Protein AF-A0AAU4EF78-F1 (afdb_monomer)

Radius of gyration: 14.98 Å; Cα contacts (8 Å, |Δi|>4): 174; chains: 1; bounding box: 31×34×49 Å

Secondary structure (DSSP, 8-state):
---------S--PPEEETTEEEPP-PPP--TT--EEEEEEEETTTEEEEEEEETTEEEEEEEETTEEEEEE--S---EE-TT--EES-----

Structure (mmCIF, N/CA/C/O backbone):
data_AF-A0AAU4EF78-F1
#
_entry.id   AF-A0AAU4EF78-F1
#
loop_
_atom_site.group_PDB
_atom_site.id
_atom_site.type_symbol
_atom_site.label_atom_id
_atom_site.label_alt_id
_atom_site.label_comp_id
_atom_site.label_asym_id
_atom_site.label_entity_id
_atom_site.label_seq_id
_atom_site.pdbx_PDB_ins_code
_atom_site.Cartn_x
_atom_site.Cartn_y
_atom_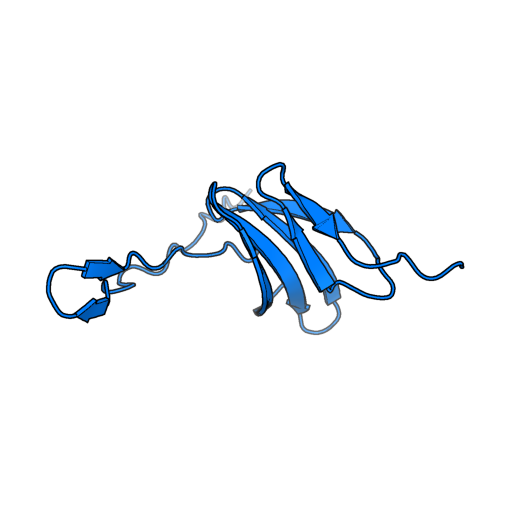site.Cartn_z
_atom_site.occupancy
_atom_site.B_iso_or_equiv
_atom_site.auth_seq_id
_atom_site.auth_comp_id
_atom_site.auth_asym_id
_atom_site.auth_atom_id
_atom_site.pdbx_PDB_model_num
ATOM 1 N N . MET A 1 1 ? 17.621 -19.576 -3.830 1.00 34.16 1 MET A N 1
ATOM 2 C CA . MET A 1 1 ? 16.294 -19.025 -3.480 1.00 34.16 1 MET A CA 1
ATOM 3 C C . MET A 1 1 ? 16.372 -18.508 -2.056 1.00 34.16 1 MET A C 1
ATOM 5 O O . MET A 1 1 ? 16.381 -19.317 -1.141 1.00 34.16 1 MET A O 1
ATOM 9 N N . ALA A 1 2 ? 16.535 -17.199 -1.865 1.00 33.94 2 ALA A N 1
ATOM 10 C CA . ALA A 1 2 ? 16.499 -16.594 -0.537 1.00 33.94 2 ALA A CA 1
ATOM 11 C C . ALA A 1 2 ? 15.077 -16.079 -0.290 1.00 33.94 2 ALA A C 1
ATOM 13 O O . ALA A 1 2 ? 14.610 -15.195 -1.004 1.00 33.94 2 ALA A O 1
ATOM 14 N N . ALA A 1 3 ? 14.380 -16.675 0.675 1.00 39.28 3 ALA A N 1
ATOM 15 C CA . ALA A 1 3 ? 13.137 -16.131 1.198 1.00 39.28 3 ALA A CA 1
ATOM 16 C C . ALA A 1 3 ? 13.489 -14.909 2.059 1.00 39.28 3 ALA A C 1
ATOM 18 O O . ALA A 1 3 ? 14.109 -15.051 3.112 1.00 39.28 3 ALA A O 1
ATOM 19 N N . LEU A 1 4 ? 13.146 -13.708 1.593 1.00 37.50 4 LEU A N 1
ATOM 20 C CA . LEU A 1 4 ? 13.245 -12.485 2.385 1.00 37.50 4 LEU A CA 1
ATOM 21 C C . LEU A 1 4 ? 11.937 -12.311 3.157 1.00 37.50 4 LEU A C 1
ATOM 23 O O . LEU A 1 4 ? 10.912 -11.932 2.595 1.00 37.50 4 LEU A O 1
ATOM 27 N N . GLY A 1 5 ? 11.983 -12.646 4.446 1.00 33.19 5 GLY A N 1
ATOM 28 C CA . GLY A 1 5 ? 10.925 -12.331 5.395 1.00 33.19 5 GLY A CA 1
ATOM 29 C C . GLY A 1 5 ? 10.824 -10.821 5.584 1.00 33.19 5 GLY A C 1
ATOM 30 O O . GLY A 1 5 ? 11.832 -10.143 5.783 1.00 33.19 5 GLY A O 1
ATOM 31 N N . ALA A 1 6 ? 9.601 -10.304 5.507 1.00 48.88 6 ALA A N 1
ATOM 32 C CA . ALA A 1 6 ? 9.278 -8.928 5.840 1.00 48.88 6 ALA A CA 1
ATOM 33 C C . ALA A 1 6 ? 9.758 -8.619 7.267 1.00 48.88 6 ALA A C 1
ATOM 35 O O . ALA A 1 6 ? 9.280 -9.216 8.233 1.00 48.88 6 ALA A O 1
ATOM 36 N N . ALA A 1 7 ? 10.711 -7.699 7.409 1.00 39.53 7 ALA A N 1
ATOM 37 C CA . ALA A 1 7 ? 11.096 -7.186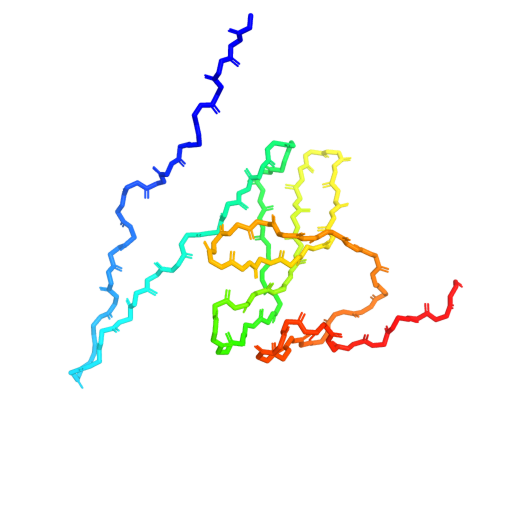 8.713 1.00 39.53 7 ALA A CA 1
ATOM 38 C C . ALA A 1 7 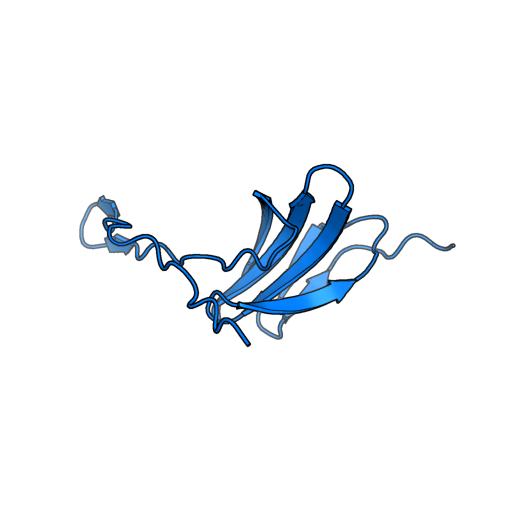? 9.985 -6.249 9.211 1.00 39.53 7 ALA A C 1
ATOM 40 O O . ALA A 1 7 ? 9.950 -5.064 8.888 1.00 39.53 7 ALA A O 1
ATOM 41 N N . LEU A 1 8 ? 9.043 -6.810 9.970 1.00 45.53 8 LEU A N 1
ATOM 42 C CA . LEU A 1 8 ? 8.150 -6.054 10.843 1.00 45.53 8 LEU A CA 1
ATOM 43 C C . LEU A 1 8 ? 9.026 -5.274 11.826 1.00 45.53 8 LEU A C 1
ATOM 45 O O . LEU A 1 8 ? 9.805 -5.891 12.547 1.00 45.53 8 LEU A O 1
ATOM 49 N N . VAL A 1 9 ? 8.916 -3.945 11.865 1.00 44.12 9 VAL A N 1
ATOM 50 C CA . VAL A 1 9 ? 9.547 -3.148 12.925 1.00 44.12 9 VAL A CA 1
ATOM 51 C C . VAL A 1 9 ? 8.824 -3.478 14.237 1.00 44.12 9 VAL A C 1
ATOM 53 O O . VAL A 1 9 ? 7.649 -3.126 14.377 1.00 44.12 9 VAL A O 1
ATOM 56 N N . PRO A 1 10 ? 9.460 -4.162 15.205 1.00 38.12 10 PRO A N 1
ATOM 57 C CA . PRO A 1 10 ? 8.846 -4.411 16.498 1.00 38.12 10 PRO A CA 1
ATOM 58 C C . PRO A 1 10 ? 8.930 -3.110 17.302 1.00 38.12 10 PRO A C 1
ATOM 60 O O . PRO A 1 10 ? 10.029 -2.614 17.538 1.00 38.12 10 PRO A O 1
ATOM 63 N N . GLY A 1 11 ? 7.793 -2.557 17.734 1.00 46.28 11 GLY A N 1
ATOM 64 C CA . GLY A 1 11 ? 7.797 -1.474 18.729 1.00 46.28 11 GLY A CA 1
ATOM 65 C C . GLY A 1 11 ? 7.057 -0.188 18.375 1.00 46.28 11 GLY A C 1
ATOM 66 O O . GLY A 1 11 ? 7.379 0.850 18.945 1.00 46.28 11 GLY A O 1
ATOM 67 N N . ALA A 1 12 ? 6.054 -0.216 17.496 1.00 55.88 12 ALA A N 1
ATOM 68 C CA . ALA A 1 12 ? 5.156 0.926 17.360 1.00 55.88 12 ALA A CA 1
ATOM 69 C C . ALA A 1 12 ? 4.307 1.059 18.646 1.00 55.88 12 ALA A C 1
ATOM 71 O O . ALA A 1 12 ? 3.289 0.385 18.810 1.00 55.88 12 ALA A O 1
ATOM 72 N N . GLN A 1 13 ? 4.790 1.838 19.619 1.00 57.66 13 GLN A N 1
ATOM 73 C CA . GLN A 1 13 ? 4.121 2.005 20.909 1.00 57.66 13 GLN A CA 1
ATOM 74 C C . GLN A 1 13 ? 2.821 2.798 20.717 1.00 57.66 13 GLN A C 1
ATOM 76 O O . GLN A 1 13 ? 2.845 3.853 20.081 1.00 57.66 13 GLN A O 1
ATOM 81 N N . PRO A 1 14 ? 1.686 2.325 21.256 1.00 60.88 14 PRO A N 1
ATOM 82 C CA . PRO A 1 14 ? 0.435 3.054 21.149 1.00 60.88 14 PRO A CA 1
ATOM 83 C C . PRO A 1 14 ? 0.518 4.388 21.900 1.00 60.88 14 PRO A C 1
ATOM 85 O O . PRO A 1 14 ? 0.988 4.445 23.038 1.00 60.88 14 PRO A O 1
ATOM 88 N N . ALA A 1 15 ? 0.047 5.463 21.269 1.00 60.94 15 ALA A N 1
ATOM 89 C CA . ALA A 1 15 ? -0.101 6.755 21.930 1.00 60.94 15 ALA A CA 1
ATOM 90 C C . ALA A 1 15 ? -1.372 6.739 22.791 1.00 60.94 15 ALA A C 1
ATOM 92 O O . ALA A 1 15 ? -2.424 6.273 22.344 1.00 60.94 15 ALA A O 1
ATOM 93 N N . VAL A 1 16 ? -1.281 7.248 24.022 1.00 62.28 16 VAL A N 1
ATOM 94 C CA . VAL A 1 16 ? -2.392 7.253 24.986 1.00 62.28 16 VAL A CA 1
ATOM 95 C C . VAL A 1 16 ? -2.716 8.675 25.438 1.00 62.28 16 VAL A C 1
ATOM 97 O O . VAL A 1 16 ? -1.832 9.426 25.844 1.00 62.28 16 VAL A O 1
ATOM 100 N N . ALA A 1 17 ? -3.995 9.044 25.382 1.00 59.28 17 ALA A N 1
ATOM 101 C CA . ALA A 1 17 ? -4.519 10.289 25.943 1.00 59.28 17 ALA A CA 1
ATOM 102 C C . ALA A 1 17 ? -5.967 10.067 26.404 1.00 59.28 17 ALA A C 1
ATOM 104 O O . ALA A 1 17 ? -6.767 9.529 25.646 1.00 59.28 17 ALA A O 1
ATOM 105 N N . ALA A 1 18 ? -6.293 10.452 27.646 1.00 58.66 18 ALA A N 1
ATOM 106 C CA . ALA A 1 18 ? -7.652 10.486 28.217 1.00 58.66 18 ALA A CA 1
ATOM 107 C C . ALA A 1 18 ? -8.590 9.323 27.796 1.00 58.66 18 ALA A C 1
ATOM 109 O O . ALA A 1 18 ? -9.669 9.546 27.255 1.00 58.66 18 ALA A O 1
ATOM 110 N N . GLY A 1 19 ? -8.172 8.070 28.020 1.00 71.75 19 GLY A N 1
ATOM 111 C CA . GLY A 1 19 ? -8.992 6.879 27.734 1.00 71.75 19 GLY A CA 1
ATOM 112 C C . GLY A 1 19 ? -9.029 6.437 26.265 1.00 71.75 19 GLY A C 1
ATOM 113 O O . GLY A 1 19 ? -9.609 5.398 25.963 1.00 71.75 19 GLY A O 1
ATOM 114 N N . CYS A 1 20 ? -8.374 7.166 25.362 1.00 69.25 20 CYS A N 1
ATOM 115 C CA . CYS A 1 20 ? -8.190 6.770 23.970 1.00 69.25 20 CYS A CA 1
ATOM 116 C C . CYS A 1 20 ? -6.812 6.124 23.791 1.00 69.25 20 CYS A C 1
ATOM 118 O O . CYS A 1 20 ? -5.792 6.678 24.213 1.00 69.25 20 CYS A O 1
ATOM 120 N N . THR A 1 21 ? -6.788 4.951 23.156 1.00 73.81 21 THR A N 1
ATOM 121 C CA . THR A 1 21 ? -5.557 4.252 22.764 1.00 73.81 21 THR A CA 1
ATOM 122 C C . THR A 1 21 ? -5.478 4.238 21.247 1.00 73.81 21 THR A C 1
ATOM 124 O O . THR A 1 21 ? -6.379 3.725 20.588 1.00 73.81 21 THR A O 1
ATOM 127 N N . TRP A 1 22 ? -4.400 4.789 20.697 1.00 75.31 22 TRP A N 1
ATOM 128 C CA . TRP A 1 22 ? -4.165 4.819 19.258 1.00 75.31 22 TRP A CA 1
ATOM 129 C C . TRP A 1 22 ? -3.176 3.726 18.881 1.00 75.31 22 TRP A C 1
ATOM 131 O O . TRP A 1 22 ? -2.030 3.741 19.329 1.00 75.31 22 TRP A O 1
ATOM 141 N N . ALA A 1 23 ? -3.613 2.778 18.056 1.00 77.25 23 ALA A N 1
ATOM 142 C CA . ALA A 1 23 ? -2.727 1.778 17.483 1.00 77.25 23 ALA A CA 1
ATOM 143 C C . ALA A 1 23 ? -2.048 2.350 16.235 1.00 77.25 23 ALA A C 1
ATOM 145 O O . ALA A 1 23 ? -2.712 2.762 15.283 1.00 77.25 23 ALA A O 1
ATOM 146 N N . MET A 1 24 ? -0.717 2.355 16.226 1.00 81.44 24 MET A N 1
ATOM 147 C CA . MET A 1 24 ? 0.029 2.631 15.004 1.00 81.44 24 MET A CA 1
ATOM 148 C C . MET A 1 24 ? -0.125 1.449 14.042 1.00 81.44 24 MET A C 1
ATOM 150 O O . MET A 1 24 ? 0.078 0.299 14.431 1.00 81.44 24 MET A O 1
ATOM 154 N N . THR A 1 25 ? -0.453 1.733 12.783 1.00 83.50 25 THR A N 1
ATOM 155 C CA . THR A 1 25 ? -0.525 0.710 11.733 1.00 83.50 25 THR A CA 1
ATOM 156 C C . THR A 1 25 ? 0.777 0.721 10.932 1.00 83.50 25 THR A C 1
ATOM 158 O O . THR A 1 25 ? 1.062 1.725 10.278 1.00 83.50 25 THR A O 1
ATOM 161 N N . PRO A 1 26 ? 1.588 -0.352 10.961 1.00 85.94 26 PRO A N 1
ATOM 162 C CA . PRO A 1 26 ? 2.765 -0.439 10.109 1.00 85.94 26 PRO A CA 1
ATOM 163 C C . PRO A 1 26 ? 2.335 -0.569 8.643 1.00 85.94 26 PRO A C 1
ATOM 165 O O . PRO A 1 26 ? 1.504 -1.413 8.307 1.00 85.94 26 PRO A O 1
ATOM 168 N N . LEU A 1 27 ? 2.916 0.253 7.769 1.00 90.00 27 LEU A N 1
ATOM 169 C CA . LEU A 1 27 ? 2.709 0.174 6.325 1.00 90.00 27 LEU A CA 1
ATOM 170 C C . LEU A 1 27 ? 3.903 -0.528 5.681 1.00 90.00 27 LEU A C 1
ATOM 172 O O . LEU A 1 27 ? 5.044 -0.082 5.799 1.00 90.00 27 LEU A O 1
ATOM 176 N N . ALA A 1 28 ? 3.643 -1.641 5.006 1.00 87.00 28 ALA A N 1
ATOM 177 C CA . ALA A 1 28 ? 4.665 -2.396 4.310 1.00 87.00 28 ALA A CA 1
ATOM 178 C C . ALA A 1 28 ? 5.233 -1.592 3.134 1.00 87.00 28 ALA A C 1
ATOM 180 O O . ALA A 1 28 ? 4.500 -1.017 2.323 1.00 87.00 28 ALA A O 1
ATOM 181 N N . LEU A 1 29 ? 6.559 -1.622 3.037 1.00 88.31 29 LEU A N 1
ATOM 182 C CA . LEU A 1 29 ? 7.351 -1.073 1.946 1.00 88.31 29 LEU A CA 1
ATOM 183 C C . LEU A 1 29 ? 8.040 -2.242 1.233 1.00 88.31 29 LEU A C 1
ATOM 185 O O . LEU A 1 2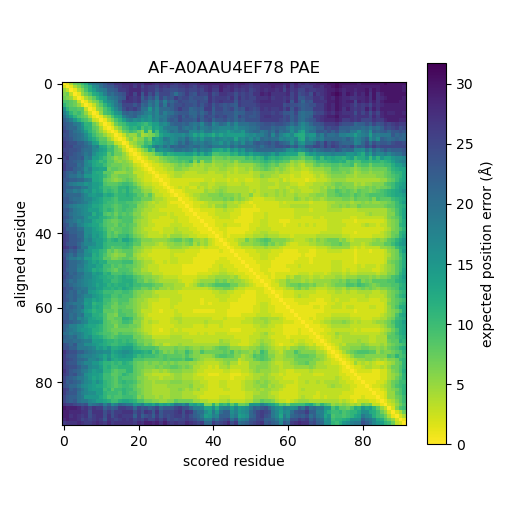9 ? 9.071 -2.723 1.709 1.00 88.31 29 LEU A O 1
ATOM 189 N N . PRO A 1 30 ? 7.465 -2.766 0.137 1.00 83.56 30 PRO A N 1
ATOM 190 C CA . PRO A 1 30 ? 8.143 -3.791 -0.640 1.00 83.56 30 PRO A CA 1
ATOM 191 C C . PRO A 1 30 ? 9.402 -3.201 -1.287 1.00 83.56 30 PRO A C 1
ATOM 193 O O . PRO A 1 30 ? 9.417 -2.044 -1.712 1.00 83.56 30 PRO A O 1
ATOM 196 N N . ALA A 1 31 ? 10.457 -4.008 -1.410 1.00 81.69 31 ALA A N 1
ATOM 197 C CA . ALA A 1 31 ? 11.601 -3.632 -2.235 1.00 81.69 31 ALA A CA 1
ATOM 198 C C . ALA A 1 31 ? 11.117 -3.331 -3.672 1.00 81.69 31 ALA A C 1
ATOM 200 O O . ALA A 1 31 ? 10.251 -4.053 -4.174 1.00 81.69 31 ALA A O 1
ATOM 201 N N . PRO A 1 32 ? 11.640 -2.292 -4.348 1.00 87.25 32 PRO A N 1
ATOM 202 C CA . PRO A 1 32 ? 12.846 -1.517 -4.029 1.00 87.25 32 PRO A CA 1
ATOM 203 C C . PRO A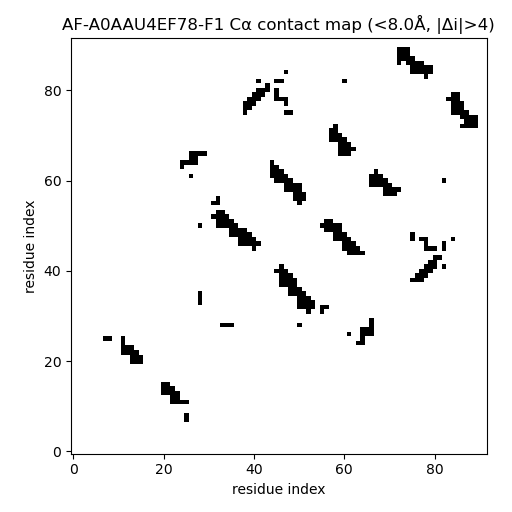 1 32 ? 12.597 -0.209 -3.248 1.00 87.25 32 PRO A C 1
ATOM 205 O O . PRO A 1 32 ? 13.475 0.654 -3.209 1.00 87.25 32 PRO A O 1
ATOM 208 N N . TYR A 1 33 ? 11.413 -0.011 -2.670 1.00 90.50 33 TYR A N 1
ATOM 209 C CA . TYR A 1 33 ? 11.080 1.246 -2.005 1.00 90.50 33 TYR A CA 1
ATOM 210 C C . TYR A 1 33 ? 11.725 1.349 -0.620 1.00 90.50 33 TYR A C 1
ATOM 212 O O . TYR A 1 33 ? 11.774 0.381 0.135 1.00 90.50 33 TYR A O 1
ATOM 220 N N . THR A 1 34 ? 12.216 2.540 -0.286 1.00 90.75 34 THR A N 1
ATOM 221 C CA . THR A 1 34 ? 12.936 2.828 0.965 1.00 90.75 34 THR A CA 1
ATOM 222 C C . THR A 1 34 ? 12.235 3.868 1.831 1.00 90.75 34 THR A C 1
ATOM 224 O O . THR A 1 34 ? 12.557 4.000 3.008 1.00 90.75 34 THR A O 1
ATOM 227 N N . SER A 1 35 ? 11.269 4.602 1.279 1.00 91.00 35 SER A N 1
ATOM 228 C CA . SER A 1 35 ? 10.458 5.570 2.017 1.00 91.00 35 SER A CA 1
ATOM 229 C C . SER A 1 35 ? 9.029 5.613 1.492 1.00 91.00 35 SER A C 1
ATOM 231 O O . SER A 1 35 ? 8.755 5.240 0.349 1.00 91.00 35 SER A O 1
ATOM 233 N N . SER A 1 36 ? 8.117 6.082 2.338 1.00 91.88 36 SER A N 1
ATOM 234 C CA . SER A 1 36 ? 6.710 6.290 2.009 1.00 91.88 36 SER A CA 1
ATOM 235 C C . SER A 1 36 ? 6.229 7.637 2.520 1.00 91.88 36 SER A C 1
ATOM 237 O O . SER A 1 36 ? 6.705 8.135 3.538 1.00 91.88 36 SER A O 1
ATOM 239 N N . GLU A 1 37 ? 5.222 8.169 1.850 1.00 91.81 37 GLU A N 1
ATOM 240 C CA . GLU A 1 37 ? 4.464 9.348 2.239 1.00 91.81 37 GLU A CA 1
ATOM 241 C C . GLU A 1 37 ? 2.979 8.994 2.152 1.00 91.81 37 GLU A C 1
ATOM 243 O O . GLU A 1 37 ? 2.554 8.400 1.163 1.00 91.81 37 GLU A O 1
ATOM 248 N N . VAL A 1 38 ? 2.204 9.317 3.186 1.00 92.25 38 VAL A N 1
ATOM 249 C CA . VAL A 1 38 ? 0.757 9.068 3.225 1.00 92.25 38 VAL A CA 1
ATOM 250 C C . VAL A 1 38 ? 0.040 10.387 2.976 1.00 92.25 38 VAL A C 1
ATOM 252 O O . VAL A 1 38 ? 0.312 11.367 3.664 1.00 92.25 38 VAL A O 1
ATOM 255 N N . TYR A 1 39 ? -0.866 10.401 2.000 1.00 91.44 39 TYR A N 1
ATOM 256 C CA . TYR A 1 39 ? -1.676 11.569 1.648 1.00 91.44 39 TYR A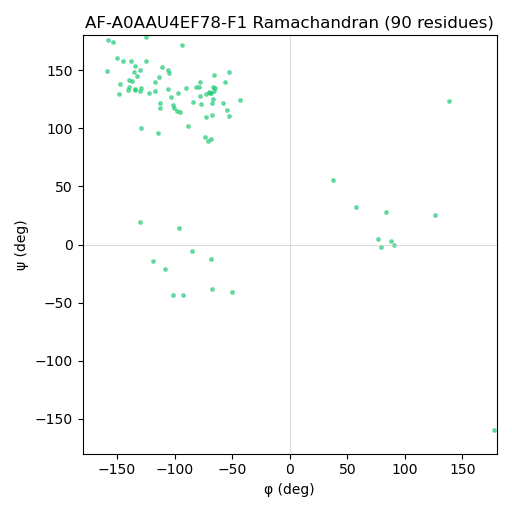 CA 1
ATOM 257 C C . TYR A 1 39 ? -3.011 11.568 2.388 1.00 91.44 39 TYR A C 1
ATOM 259 O O . TYR A 1 39 ? -3.415 12.599 2.916 1.00 91.44 39 TYR A O 1
ATOM 267 N N . ALA A 1 40 ? -3.670 10.409 2.464 1.00 92.06 40 ALA A N 1
ATOM 268 C CA . ALA A 1 40 ? -4.949 10.271 3.148 1.00 92.06 40 ALA A CA 1
ATOM 269 C C . ALA A 1 40 ? -5.153 8.869 3.735 1.00 92.06 40 ALA A C 1
ATOM 271 O O . ALA A 1 40 ? -4.503 7.895 3.335 1.00 92.06 40 ALA A O 1
ATOM 272 N N . ALA A 1 41 ? -6.069 8.790 4.698 1.00 92.00 41 ALA A N 1
ATOM 273 C CA . ALA A 1 41 ? -6.457 7.573 5.393 1.00 92.00 41 ALA A CA 1
ATOM 274 C C . ALA A 1 41 ? -7.972 7.558 5.608 1.00 92.00 41 ALA A C 1
ATOM 276 O O . ALA A 1 41 ? -8.556 8.585 5.950 1.00 92.00 41 ALA A O 1
ATOM 277 N N . ALA A 1 42 ? -8.583 6.385 5.467 1.00 90.88 42 ALA A N 1
ATOM 278 C CA . ALA A 1 42 ? -10.005 6.180 5.707 1.00 90.88 42 ALA A CA 1
ATOM 279 C C . ALA A 1 42 ? -10.258 5.062 6.716 1.00 90.88 42 ALA A C 1
ATOM 281 O O . ALA A 1 42 ? -9.436 4.158 6.920 1.00 90.88 42 ALA A O 1
ATOM 282 N N . GLU A 1 43 ? -11.441 5.112 7.331 1.00 83.94 43 GLU A N 1
ATOM 283 C CA . GLU A 1 43 ? -11.951 4.006 8.136 1.00 83.94 43 GLU A CA 1
ATOM 284 C C . GLU A 1 43 ? -11.931 2.691 7.338 1.00 83.94 43 GLU A C 1
ATOM 286 O O . GLU A 1 43 ? -12.067 2.672 6.114 1.00 83.94 43 GLU A O 1
ATOM 291 N N . GLY A 1 44 ? -11.728 1.577 8.043 1.00 84.25 44 GLY A N 1
ATOM 292 C CA . GLY A 1 44 ? -11.521 0.264 7.422 1.00 84.25 44 GLY A CA 1
ATOM 293 C C . GLY A 1 44 ? -10.054 -0.076 7.142 1.00 84.25 44 GLY A C 1
ATOM 294 O O . GLY A 1 44 ? -9.769 -1.178 6.693 1.00 84.25 44 GLY A O 1
ATOM 295 N N . GLY A 1 45 ? -9.110 0.814 7.469 1.00 88.88 45 GLY A N 1
ATOM 296 C CA . GLY A 1 45 ? -7.674 0.534 7.346 1.00 88.88 45 GLY A CA 1
ATOM 297 C C . GLY A 1 45 ? -7.127 0.770 5.941 1.00 88.88 45 GLY A C 1
ATOM 298 O O . GLY A 1 45 ? -6.155 0.119 5.545 1.00 88.88 45 GLY A O 1
ATOM 299 N N . TRP A 1 46 ? -7.758 1.685 5.203 1.00 93.62 46 TRP A N 1
ATOM 300 C CA . TRP A 1 46 ? -7.329 2.142 3.890 1.00 93.62 46 TRP A CA 1
ATOM 301 C C . TRP A 1 46 ? -6.404 3.345 4.009 1.00 93.62 46 TRP A C 1
ATOM 303 O O . TRP A 1 46 ? -6.698 4.301 4.725 1.00 93.62 46 TRP A O 1
ATOM 313 N N . PHE A 1 47 ? -5.308 3.315 3.260 1.00 93.50 47 PHE A N 1
ATOM 314 C CA . PHE A 1 47 ? -4.371 4.430 3.161 1.00 93.50 47 PHE A CA 1
ATOM 315 C C . PHE A 1 47 ? -3.991 4.641 1.705 1.00 93.50 47 PHE A C 1
ATOM 317 O O . PHE A 1 47 ? -3.891 3.682 0.936 1.00 93.50 47 PHE A O 1
ATOM 324 N N . VAL A 1 48 ? -3.725 5.885 1.331 1.00 93.69 48 VAL A N 1
ATOM 325 C CA . VAL A 1 48 ? -3.249 6.241 -0.004 1.00 93.69 48 VAL A CA 1
ATOM 326 C C . VAL A 1 48 ? -2.062 7.182 0.101 1.00 93.69 48 VAL A C 1
ATOM 328 O O . VAL A 1 48 ? -1.975 7.997 1.019 1.00 93.69 48 VAL A O 1
ATOM 331 N N . GLY A 1 49 ? -1.112 7.048 -0.815 1.00 93.06 49 GLY A N 1
ATOM 332 C CA . GLY A 1 49 ? 0.148 7.760 -0.716 1.00 93.06 49 GLY A CA 1
ATOM 333 C C . GLY A 1 49 ? 1.111 7.415 -1.834 1.00 93.06 49 GLY A C 1
ATOM 334 O O . GLY A 1 49 ? 0.722 6.893 -2.880 1.00 93.06 49 GLY A O 1
ATOM 335 N N . ALA A 1 50 ? 2.387 7.676 -1.590 1.00 92.00 50 ALA A N 1
ATOM 336 C CA . ALA A 1 50 ? 3.462 7.329 -2.497 1.00 92.00 50 ALA A CA 1
ATOM 337 C C . ALA A 1 50 ? 4.586 6.590 -1.784 1.00 92.00 50 ALA A C 1
ATOM 339 O O . ALA A 1 50 ? 4.871 6.813 -0.610 1.00 92.00 50 ALA A O 1
ATOM 340 N N . VAL A 1 51 ? 5.258 5.733 -2.537 1.00 92.69 51 VAL A N 1
ATOM 341 C CA . VAL A 1 51 ? 6.477 5.041 -2.136 1.00 92.69 51 VAL A CA 1
ATOM 342 C C . VAL A 1 51 ? 7.619 5.473 -3.041 1.00 92.69 51 VAL A C 1
ATOM 344 O O . VAL A 1 51 ? 7.443 5.663 -4.249 1.00 92.69 51 VAL A O 1
ATOM 347 N N . ARG A 1 52 ? 8.795 5.667 -2.445 1.00 92.88 52 ARG A N 1
ATOM 348 C CA . ARG A 1 52 ? 9.994 6.159 -3.125 1.00 92.88 52 ARG A CA 1
ATOM 349 C C . ARG A 1 52 ? 11.171 5.243 -2.825 1.00 92.88 52 ARG A C 1
ATOM 351 O O . ARG A 1 52 ? 11.379 4.842 -1.681 1.00 92.88 52 ARG A O 1
ATOM 358 N N . GLY A 1 53 ? 11.922 4.910 -3.862 1.00 90.81 53 GLY A N 1
ATOM 359 C CA . GLY A 1 53 ? 13.228 4.263 -3.810 1.00 90.81 53 GLY A CA 1
ATOM 360 C C . GLY A 1 53 ? 14.256 5.107 -4.572 1.00 90.81 53 GLY A C 1
ATOM 361 O O . GLY A 1 53 ? 13.878 6.127 -5.147 1.00 90.81 53 GLY A O 1
ATOM 362 N N . PRO A 1 54 ? 15.533 4.689 -4.607 1.00 89.06 54 PRO A N 1
ATOM 363 C CA . PRO A 1 54 ? 16.612 5.439 -5.258 1.00 89.06 54 PRO A CA 1
ATOM 364 C C . PRO A 1 54 ? 16.288 5.877 -6.695 1.00 89.06 54 PRO A C 1
ATOM 366 O O . PRO A 1 54 ? 16.520 7.028 -7.042 1.00 89.06 54 PRO A O 1
ATOM 369 N N . ASP A 1 55 ? 15.652 4.990 -7.470 1.00 89.75 55 ASP A N 1
ATOM 370 C CA . ASP A 1 55 ? 15.278 5.220 -8.875 1.00 89.75 55 ASP A CA 1
ATOM 371 C C . ASP A 1 55 ? 13.800 4.883 -9.155 1.00 89.75 55 ASP A C 1
ATOM 373 O O . ASP A 1 55 ? 13.404 4.625 -10.292 1.00 89.75 55 ASP A O 1
ATOM 377 N N . ALA A 1 56 ? 12.965 4.818 -8.114 1.00 86.88 56 ALA A N 1
ATOM 378 C CA . ALA A 1 56 ? 11.589 4.344 -8.229 1.00 86.88 56 ALA A CA 1
ATOM 379 C C . ALA A 1 56 ? 10.613 5.261 -7.492 1.00 86.88 56 ALA A C 1
ATOM 381 O O . ALA A 1 56 ? 10.814 5.598 -6.329 1.00 86.88 56 ALA A O 1
ATOM 382 N N . TYR A 1 57 ? 9.509 5.603 -8.151 1.00 89.06 57 TYR A N 1
ATOM 383 C CA . TYR A 1 57 ? 8.383 6.314 -7.554 1.00 89.06 57 TYR A CA 1
ATOM 384 C C . TYR A 1 57 ? 7.087 5.633 -7.978 1.00 89.06 57 TYR A C 1
ATOM 386 O O . TYR A 1 57 ? 6.895 5.334 -9.159 1.00 89.06 57 TYR A O 1
ATOM 394 N N . SER A 1 58 ? 6.193 5.389 -7.027 1.00 89.38 58 SER A N 1
ATOM 395 C CA . SER A 1 58 ? 4.863 4.870 -7.326 1.00 89.38 58 SER A CA 1
ATOM 396 C C . SER A 1 58 ? 3.849 5.407 -6.333 1.00 89.38 58 SER A C 1
ATOM 398 O O . SER A 1 58 ? 4.129 5.464 -5.136 1.00 89.38 58 SER A O 1
ATOM 400 N N . GLN A 1 59 ? 2.674 5.787 -6.827 1.00 91.31 59 GLN A N 1
ATOM 401 C CA . GLN A 1 59 ? 1.526 6.011 -5.961 1.00 91.31 59 GLN A CA 1
ATOM 402 C C . GLN A 1 59 ? 0.887 4.663 -5.664 1.00 91.31 59 GLN A C 1
ATOM 404 O O . GLN A 1 59 ? 0.739 3.819 -6.553 1.00 91.31 59 GLN A O 1
ATOM 409 N N . VAL A 1 60 ? 0.549 4.452 -4.402 1.00 92.38 60 VAL A N 1
ATOM 410 C CA . VAL A 1 60 ? 0.061 3.172 -3.910 1.00 92.38 60 VAL A CA 1
ATOM 411 C C . VAL A 1 60 ? -1.105 3.366 -2.960 1.00 92.38 60 VAL A C 1
ATOM 413 O O . VAL A 1 60 ? -1.296 4.418 -2.349 1.00 92.38 60 VAL A O 1
ATOM 416 N N . ARG A 1 61 ? -1.880 2.296 -2.836 1.00 93.19 61 ARG A N 1
ATOM 417 C CA . ARG A 1 61 ? -2.931 2.144 -1.842 1.00 93.19 61 ARG A CA 1
ATOM 418 C C . ARG A 1 61 ? -2.577 0.978 -0.936 1.00 93.19 61 ARG A C 1
ATOM 420 O O . ARG A 1 61 ? -2.238 -0.105 -1.429 1.00 93.19 61 ARG A O 1
ATOM 427 N N . TRP A 1 62 ? -2.689 1.201 0.368 1.00 94.81 62 TRP A N 1
ATOM 428 C CA . TRP A 1 62 ? -2.544 0.169 1.383 1.00 94.81 62 TRP A CA 1
ATOM 429 C C . TRP A 1 62 ? -3.894 -0.232 1.965 1.00 94.81 62 TRP A C 1
ATOM 431 O O . TRP A 1 62 ? -4.781 0.605 2.128 1.00 94.81 62 TRP A O 1
ATOM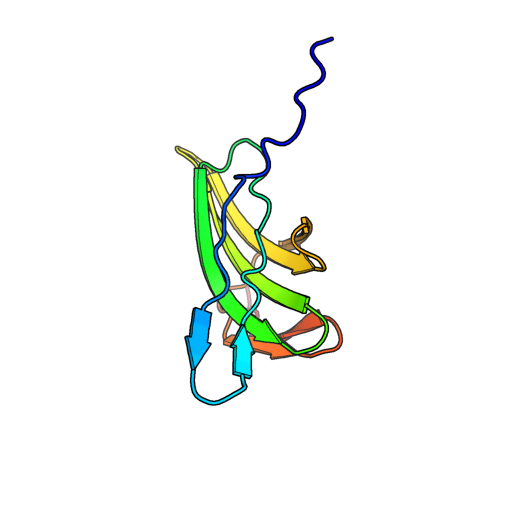 441 N N . HIS A 1 63 ? -4.005 -1.506 2.333 1.00 94.06 63 HIS A N 1
ATOM 442 C CA . HIS A 1 63 ? -5.089 -2.039 3.147 1.00 94.06 63 HIS A CA 1
ATOM 443 C C . HIS A 1 63 ? -4.528 -3.061 4.134 1.00 94.06 63 HIS A C 1
ATOM 445 O O . HIS A 1 63 ? -3.711 -3.905 3.757 1.00 94.06 63 HIS A O 1
ATOM 451 N N . GLY A 1 64 ? -4.910 -2.965 5.409 1.00 88.94 64 GLY A N 1
ATOM 452 C CA . GLY A 1 64 ? -4.382 -3.857 6.451 1.00 88.94 64 GLY A CA 1
ATOM 453 C C . GLY A 1 64 ? -2.851 -3.808 6.576 1.00 88.94 64 GLY A C 1
ATOM 454 O O . GLY A 1 64 ? -2.211 -4.822 6.841 1.00 88.94 64 GLY A O 1
ATOM 455 N N . GLY A 1 65 ? -2.252 -2.643 6.310 1.00 88.75 65 GLY A N 1
ATOM 456 C CA . GLY A 1 65 ? -0.801 -2.450 6.343 1.00 88.75 65 GLY A CA 1
ATOM 457 C C . GLY A 1 65 ? -0.037 -3.008 5.138 1.00 88.75 65 GLY A C 1
ATOM 458 O O . GLY A 1 65 ? 1.187 -2.947 5.129 1.00 88.75 65 GLY A O 1
ATOM 459 N N . GLN A 1 66 ? -0.707 -3.534 4.109 1.00 92.19 66 GLN A N 1
ATOM 460 C CA . GLN A 1 66 ? -0.067 -4.082 2.906 1.00 92.19 66 GLN A CA 1
ATOM 461 C C . GLN A 1 66 ? -0.391 -3.240 1.677 1.00 92.19 66 GLN A C 1
ATOM 463 O O . GLN A 1 66 ? -1.513 -2.759 1.549 1.00 92.19 66 GLN A O 1
ATOM 468 N N . VAL A 1 67 ? 0.563 -3.091 0.754 1.00 92.12 67 VAL A N 1
ATOM 469 C CA . VAL A 1 67 ? 0.284 -2.498 -0.564 1.00 92.12 67 VAL A CA 1
ATOM 470 C C . VAL A 1 67 ? -0.628 -3.448 -1.336 1.00 92.12 67 VAL A C 1
ATOM 472 O O . VAL A 1 67 ? -0.258 -4.596 -1.572 1.00 92.12 67 VAL A O 1
ATOM 475 N N . VAL A 1 68 ? -1.803 -2.971 -1.748 1.00 92.88 68 VAL A N 1
ATOM 476 C CA . VAL A 1 68 ? -2.775 -3.773 -2.515 1.00 92.88 68 VAL A CA 1
ATOM 477 C C . VAL A 1 68 ? -2.890 -3.349 -3.974 1.00 92.88 68 VAL A C 1
ATOM 479 O O . VAL A 1 68 ? -3.325 -4.135 -4.810 1.00 92.88 68 VAL A O 1
ATOM 482 N N . SER A 1 69 ? -2.496 -2.119 -4.303 1.00 89.75 69 SER A N 1
ATOM 483 C CA . SER A 1 69 ? -2.460 -1.642 -5.686 1.00 89.75 69 SER A CA 1
ATOM 484 C C . SER A 1 69 ? -1.517 -0.457 -5.841 1.00 89.75 69 SER A C 1
ATOM 486 O O . SER A 1 69 ? -1.394 0.362 -4.929 1.00 89.75 69 SER A O 1
ATOM 488 N N . SER A 1 70 ? -0.917 -0.338 -7.021 1.00 87.62 70 SER A N 1
ATOM 489 C CA . SER A 1 70 ? -0.241 0.868 -7.490 1.00 87.62 70 SER A CA 1
ATOM 490 C C . SER A 1 70 ? -1.017 1.493 -8.642 1.00 87.62 70 SER A C 1
ATOM 492 O O . SER A 1 70 ? -1.748 0.813 -9.364 1.00 87.62 70 SER A O 1
ATOM 494 N N . PHE A 1 71 ? -0.883 2.800 -8.803 1.00 85.69 71 PHE A N 1
ATOM 495 C CA . PHE A 1 71 ? -1.540 3.551 -9.864 1.00 85.69 71 PHE A CA 1
ATOM 496 C C . PHE A 1 71 ? -0.730 4.806 -10.188 1.00 85.69 71 PHE A C 1
ATOM 498 O O . PHE A 1 71 ? 0.286 5.111 -9.559 1.00 85.69 71 PHE A O 1
ATOM 505 N N . ARG A 1 72 ? -1.161 5.519 -11.224 1.00 80.56 72 ARG A N 1
ATOM 506 C CA . ARG A 1 72 ? -0.606 6.810 -11.612 1.00 80.56 72 ARG A CA 1
ATOM 507 C C . ARG A 1 72 ? -1.769 7.776 -11.765 1.00 80.56 72 ARG A C 1
ATOM 509 O O . ARG A 1 72 ? -2.454 7.741 -12.780 1.00 80.56 72 ARG A O 1
ATOM 516 N N . LEU A 1 73 ? -1.986 8.597 -10.747 1.00 73.44 73 LEU A N 1
ATOM 517 C CA . LEU A 1 73 ? -2.886 9.739 -10.812 1.00 73.44 73 LEU A CA 1
ATOM 518 C C . LEU A 1 73 ? -2.057 11.018 -10.886 1.00 73.44 73 LEU A C 1
ATOM 520 O O . LEU A 1 73 ? -0.930 11.078 -10.387 1.00 73.44 73 LEU A O 1
ATOM 524 N N . VAL A 1 74 ? -2.606 12.037 -11.538 1.00 78.38 74 VAL A N 1
ATOM 525 C CA . VAL A 1 74 ? -2.004 13.376 -11.525 1.00 78.38 74 VAL A CA 1
ATOM 526 C C . VAL A 1 74 ? -2.105 13.968 -10.123 1.00 78.38 74 VAL A C 1
ATOM 528 O O . VAL A 1 74 ? -1.147 14.563 -9.636 1.00 78.38 74 VAL A O 1
ATOM 531 N N . GLU A 1 75 ? -3.227 13.727 -9.447 1.00 78.50 75 GLU A N 1
ATOM 532 C CA . GLU A 1 75 ? -3.479 14.205 -8.097 1.00 78.50 75 GLU A CA 1
ATOM 533 C C . GLU A 1 75 ? -4.178 13.123 -7.263 1.00 78.50 75 GLU A C 1
ATOM 535 O O . GLU A 1 75 ? -5.125 12.481 -7.712 1.00 78.50 75 GLU A O 1
ATOM 540 N N . VAL A 1 76 ? -3.720 12.938 -6.025 1.00 83.50 76 VAL A N 1
ATOM 541 C CA . VAL A 1 76 ? -4.408 12.143 -5.003 1.00 83.50 76 VAL A CA 1
ATOM 542 C C . VAL A 1 76 ? -4.862 13.111 -3.926 1.00 83.50 76 VAL A C 1
ATOM 544 O O . VAL A 1 76 ? -4.022 13.756 -3.301 1.00 83.50 76 VAL A O 1
ATOM 547 N N . ARG A 1 77 ? -6.175 13.222 -3.713 1.00 85.00 77 ARG A N 1
ATOM 548 C CA . ARG A 1 77 ? -6.738 14.104 -2.682 1.00 85.00 77 ARG A CA 1
ATOM 549 C C . ARG A 1 77 ? -7.156 13.339 -1.443 1.00 85.00 77 ARG A C 1
ATOM 551 O O . ARG A 1 77 ? -6.911 13.809 -0.340 1.00 85.00 77 ARG A O 1
ATOM 558 N N . ASP A 1 78 ? -7.799 12.194 -1.632 1.00 89.88 78 ASP A N 1
ATOM 559 C CA . ASP A 1 78 ? -8.388 11.430 -0.542 1.00 89.88 78 ASP A CA 1
ATOM 560 C C . ASP A 1 78 ? -8.575 9.945 -0.908 1.00 89.88 78 ASP A C 1
ATOM 562 O O . ASP A 1 78 ? -8.311 9.519 -2.035 1.00 89.88 78 ASP A O 1
ATOM 566 N N . ILE A 1 79 ? -9.029 9.144 0.050 1.00 92.25 79 ILE A N 1
ATOM 567 C CA . ILE A 1 79 ? -9.478 7.764 -0.129 1.00 92.25 79 ILE A CA 1
ATOM 568 C C . ILE A 1 79 ? -10.760 7.552 0.680 1.00 92.25 79 ILE A C 1
ATOM 570 O O . ILE A 1 79 ? -10.881 8.061 1.787 1.00 92.25 79 ILE A O 1
ATOM 574 N N . ASN A 1 80 ? -11.734 6.816 0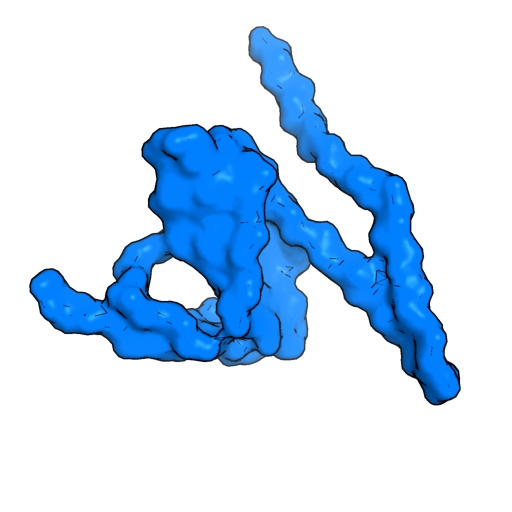.145 1.00 90.12 80 ASN A N 1
ATOM 575 C CA . ASN A 1 80 ? -12.967 6.503 0.875 1.00 90.12 80 ASN A CA 1
ATOM 576 C C . ASN A 1 80 ? -12.871 5.151 1.618 1.00 90.12 80 ASN A C 1
ATOM 578 O O . ASN A 1 80 ? -11.940 4.369 1.420 1.00 90.12 80 ASN A O 1
ATOM 582 N N . SER A 1 81 ? -13.865 4.835 2.453 1.00 90.06 81 SER A N 1
ATOM 583 C CA . SER A 1 81 ? -13.917 3.575 3.221 1.00 90.06 81 SER A CA 1
ATOM 584 C C . SER A 1 81 ? -14.129 2.313 2.370 1.00 90.06 81 SER A C 1
ATOM 586 O O . SER A 1 81 ? -13.931 1.200 2.857 1.00 90.06 81 SER A O 1
ATOM 588 N N . SER A 1 82 ? -14.499 2.465 1.095 1.00 89.56 82 SER A N 1
ATOM 589 C CA . SER A 1 82 ? -14.534 1.373 0.108 1.00 89.56 82 SER A CA 1
ATOM 590 C C . SER A 1 82 ? -13.168 1.147 -0.557 1.00 89.56 82 SER A C 1
ATOM 592 O O . SER A 1 82 ? -12.987 0.183 -1.300 1.00 89.56 82 SER A O 1
ATOM 594 N N . GLY A 1 83 ? -12.193 2.011 -0.264 1.00 86.38 83 GLY A N 1
ATOM 595 C CA . GLY A 1 83 ? -10.856 2.002 -0.834 1.00 86.38 83 GLY A CA 1
ATOM 596 C C . GLY A 1 83 ? -10.729 2.797 -2.130 1.00 86.38 83 GLY A C 1
ATOM 597 O O . GLY A 1 83 ? -9.646 2.792 -2.715 1.00 86.38 83 GLY A O 1
ATOM 598 N N . ASP A 1 84 ? -11.769 3.476 -2.613 1.00 89.06 84 ASP A N 1
ATOM 599 C CA . ASP A 1 84 ? -11.662 4.264 -3.841 1.00 89.06 84 ASP A CA 1
ATOM 600 C C . ASP A 1 84 ? -10.841 5.522 -3.584 1.00 89.06 84 ASP A C 1
ATOM 602 O O . ASP A 1 84 ? -11.098 6.274 -2.641 1.00 89.06 84 ASP A O 1
ATOM 606 N N . VAL A 1 85 ? -9.847 5.744 -4.440 1.00 87.69 85 VAL A N 1
ATOM 607 C CA . VAL A 1 85 ? -9.022 6.948 -4.398 1.00 87.69 85 VAL A CA 1
ATOM 608 C C . VAL A 1 85 ? -9.809 8.093 -5.025 1.00 87.69 85 VAL A C 1
ATOM 610 O O . VAL A 1 85 ? -10.316 7.972 -6.139 1.00 87.69 85 VAL A O 1
ATOM 613 N N . VAL A 1 86 ? -9.904 9.201 -4.300 1.00 85.56 86 VAL A N 1
ATOM 614 C CA . VAL A 1 86 ? -10.578 10.429 -4.711 1.00 85.56 86 VAL A CA 1
ATOM 615 C C . VAL A 1 86 ? -9.516 11.468 -5.051 1.00 85.56 86 VAL A C 1
ATOM 617 O O . VAL A 1 86 ? -8.551 11.676 -4.318 1.00 85.56 86 VAL A O 1
ATOM 620 N N . GLY A 1 87 ? -9.686 12.139 -6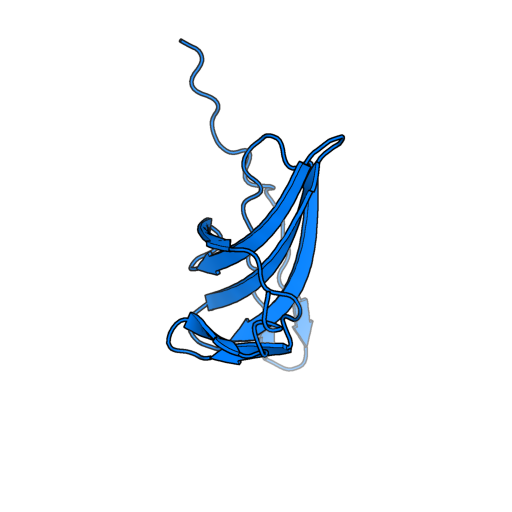.178 1.00 72.56 87 GLY A N 1
ATOM 621 C CA . GLY A 1 87 ? -8.664 13.005 -6.755 1.00 72.56 87 GLY A CA 1
ATOM 622 C C . GLY A 1 87 ? -8.644 12.764 -8.249 1.00 72.56 87 GLY A C 1
ATOM 623 O O . GLY A 1 87 ? -8.582 11.620 -8.694 1.00 72.56 87 GLY A O 1
ATOM 624 N N . ASP A 1 88 ? -8.829 13.835 -9.007 1.00 61.03 88 ASP A N 1
ATOM 625 C CA . ASP A 1 88 ? -9.033 13.757 -10.443 1.00 61.03 88 ASP A CA 1
ATOM 626 C C . ASP A 1 88 ? -7.760 13.252 -11.138 1.00 61.03 88 ASP A C 1
ATOM 628 O O . ASP A 1 88 ? -6.654 13.778 -10.955 1.00 61.03 88 ASP A O 1
ATOM 632 N N . GLY A 1 89 ? -7.930 12.188 -11.920 1.00 56.56 89 GLY A N 1
ATOM 633 C CA . GLY A 1 89 ? -6.926 11.683 -12.832 1.00 56.56 89 GLY A CA 1
ATOM 634 C C . GLY A 1 89 ? -6.810 12.669 -13.973 1.00 56.56 89 GLY A C 1
ATOM 635 O O . GLY A 1 89 ? -7.515 12.520 -14.960 1.00 56.56 89 GLY A O 1
ATOM 636 N N . GLY A 1 90 ? -5.939 13.668 -13.815 1.00 45.25 90 GLY A N 1
ATOM 637 C CA . GLY A 1 90 ? -5.703 14.664 -14.852 1.00 45.25 90 GLY A CA 1
ATOM 638 C C . GLY A 1 90 ? -5.595 13.998 -16.223 1.00 45.25 90 GLY A C 1
ATOM 639 O O . GLY A 1 90 ? -4.834 13.042 -16.407 1.00 45.25 90 GLY A O 1
ATOM 640 N N . ASP A 1 91 ? -6.438 14.471 -17.138 1.00 52.41 91 ASP A N 1
ATOM 641 C CA . ASP A 1 91 ? -6.501 14.012 -18.515 1.00 52.41 91 ASP A CA 1
ATOM 642 C C . ASP A 1 91 ? -5.105 14.070 -19.147 1.00 52.41 91 ASP A C 1
ATOM 644 O O . ASP A 1 91 ? -4.587 15.152 -19.396 1.00 52.41 91 ASP A O 1
ATOM 648 N N . ARG A 1 92 ? -4.555 12.878 -19.403 1.00 45.44 92 ARG A N 1
ATOM 649 C CA . ARG A 1 92 ? -3.467 12.531 -20.338 1.00 45.44 92 ARG A CA 1
ATOM 650 C C . ARG A 1 92 ? -2.195 13.386 -20.336 1.00 45.44 92 ARG A C 1
ATOM 652 O O . ARG A 1 92 ? -2.195 14.491 -20.915 1.00 45.44 92 ARG A O 1
#

Solvent-accessible surface area (backbone atoms only — not comparable to full-atom values): 5780 Å² total; per-residue (Å²): 138,83,85,79,77,81,83,72,79,88,77,72,72,61,54,76,56,97,93,44,76,43,78,66,77,68,70,59,68,63,83,79,36,78,47,74,47,78,70,29,68,23,65,87,48,28,35,33,32,38,38,34,26,98,91,44,76,44,36,37,33,32,46,82,35,33,72,77,46,75,55,87,61,76,39,81,66,40,39,41,67,88,61,52,73,39,48,66,63,60,84,128

Foldseek 3Di:
DDDDDQPDDPDPAWDDDDPDTHDDQAADDDPPFDDWDWQEDEPQAKTWTWTDHPPDIWTFIDGSNYTPDTDDAPDFHYAYNVGDTDDDRPDD

Sequence (92 aa):
MAALGAALVPGAQPAVAAGCTWAMTPLALPAPYTSSEVYAAAEGGWFVGAVRGPDAYSQVRWHGGQVVSSFRLVEVRDINSSGDVVGDGGDR

Mean predicted aligned error: 10.11 Å

Nearest PDB structures (foldseek):
  8urq-assembly1_C  TM=4.054E-01  e=4.129E+00  Saccharomyces cerevisiae S288C
  6ue5-assembly1_B  TM=4.931E-01  e=9.636E+00  Homo sapiens

pLDDT: mean 77.69, std 18.28, range [33.19, 94.81]